Protein AF-A0A8H9BXC9-F1 (afdb_monomer)

Radius of gyration: 23.3 Å; Cα contacts (8 Å, |Δi|>4): 128; chains: 1; bounding box: 43×43×66 Å

Organism: Staphylococcus pseudintermedius (NCBI:txid283734)

Foldseek 3Di:
DFQQQKWKFFDDPVDTDTDTSLVVLVVLLVVLVVVLVVLVVVLVVVVVVVPDPDDDDPPDDPDDDDDDDDDDDDDDDDDDDDDDDDPPPPPPPPPPSDDPVSVVLSVLSVVLNVVSVVCVV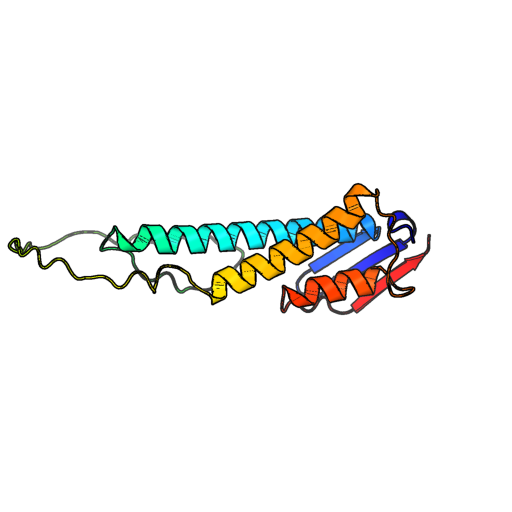VVRDDDDPDPCVSVVNVVSSVSNDVDDSDDMDMDGD

Mean predicted aligned error: 15.33 Å

Sequence (157 aa):
MDLKTLNVFVESETFDFAGDAFDFLLEMREKALNELKLLLEKELAIENVKDSEELYLLEDDIYDIAGEDETETDLIDSDIEEIADVEEAVDVSNHTRYDTTIASKIEKFKNFVSYADSIISKNGVHSFTTNDPVNEIINEFKKITSVDYGTYTVLKK

Structure (mmCIF, N/CA/C/O backbone):
data_AF-A0A8H9BXC9-F1
#
_entry.id   AF-A0A8H9BXC9-F1
#
loop_
_atom_site.group_PDB
_atom_site.id
_atom_site.type_symbol
_atom_site.label_atom_id
_atom_site.label_alt_id
_atom_site.label_comp_id
_atom_site.label_asym_id
_atom_site.label_entity_id
_atom_site.label_seq_id
_atom_site.pdbx_PDB_ins_code
_atom_site.Cartn_x
_atom_site.Cartn_y
_atom_site.Cartn_z
_atom_site.occupancy
_atom_site.B_iso_or_equiv
_atom_site.auth_seq_id
_atom_site.auth_comp_id
_atom_site.auth_asym_id
_atom_site.auth_atom_id
_atom_site.pdbx_PDB_model_num
ATOM 1 N N . MET A 1 1 ? 5.589 -9.132 -14.089 1.00 86.69 1 MET A N 1
ATOM 2 C CA . MET A 1 1 ? 6.491 -7.994 -14.353 1.00 86.69 1 MET A CA 1
ATOM 3 C C . MET A 1 1 ? 7.351 -7.768 -13.120 1.00 86.69 1 MET A C 1
ATOM 5 O O . MET A 1 1 ? 6.908 -8.127 -12.034 1.00 86.69 1 MET A O 1
ATOM 9 N N . ASP A 1 2 ? 8.566 -7.253 -13.292 1.00 90.81 2 ASP A N 1
ATOM 10 C CA . ASP A 1 2 ? 9.467 -6.906 -12.188 1.00 90.81 2 ASP A CA 1
ATOM 11 C C . ASP A 1 2 ? 9.433 -5.388 -11.976 1.00 90.81 2 ASP A C 1
ATOM 13 O O . ASP A 1 2 ? 9.793 -4.627 -12.880 1.00 90.81 2 ASP A O 1
ATOM 17 N N . LEU A 1 3 ? 8.979 -4.955 -10.799 1.00 92.31 3 LEU A N 1
ATOM 18 C CA . LEU A 1 3 ? 8.864 -3.540 -10.442 1.00 92.31 3 LEU A CA 1
ATOM 19 C C . LEU A 1 3 ? 10.206 -2.797 -10.479 1.00 92.31 3 LEU A C 1
ATOM 21 O O . LEU A 1 3 ? 10.245 -1.617 -10.816 1.00 92.31 3 LEU A O 1
ATOM 25 N N . LYS A 1 4 ? 11.326 -3.487 -10.252 1.00 92.50 4 LYS A N 1
ATOM 26 C CA . LYS A 1 4 ? 12.662 -2.870 -10.262 1.00 92.50 4 LYS A CA 1
ATOM 27 C C . LYS A 1 4 ? 13.111 -2.433 -11.653 1.00 92.50 4 LYS A C 1
ATOM 29 O O . LYS A 1 4 ? 14.119 -1.741 -11.789 1.00 92.50 4 LYS A O 1
ATOM 34 N N . THR A 1 5 ? 12.384 -2.835 -12.697 1.00 91.00 5 THR A N 1
ATOM 35 C CA . THR A 1 5 ? 12.658 -2.470 -14.097 1.00 91.00 5 THR A CA 1
ATOM 36 C C . THR A 1 5 ? 11.981 -1.170 -14.534 1.00 91.00 5 THR A C 1
ATOM 38 O O . THR A 1 5 ? 12.143 -0.754 -15.680 1.00 91.00 5 THR A O 1
ATOM 41 N N . LEU A 1 6 ? 11.23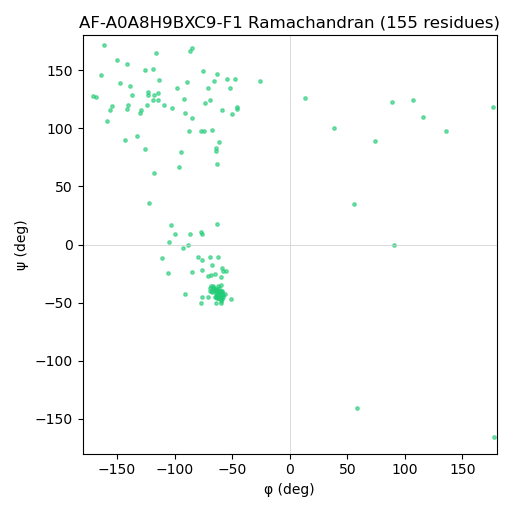6 -0.518 -13.640 1.00 91.44 6 LEU A N 1
ATOM 42 C CA . LEU A 1 6 ? 10.483 0.702 -13.917 1.00 91.44 6 LEU A CA 1
ATOM 43 C C . LEU A 1 6 ? 10.929 1.801 -12.959 1.00 91.44 6 LEU A C 1
ATOM 45 O O . LEU A 1 6 ? 10.942 1.581 -11.756 1.00 91.44 6 LEU A O 1
ATOM 49 N N . ASN A 1 7 ? 11.270 2.970 -13.486 1.00 91.50 7 ASN A N 1
ATOM 50 C CA . ASN A 1 7 ? 11.430 4.190 -12.704 1.00 91.50 7 ASN A CA 1
ATOM 51 C C . ASN A 1 7 ? 10.089 4.913 -12.615 1.00 91.50 7 ASN A C 1
ATOM 53 O O . ASN A 1 7 ? 9.361 4.994 -13.608 1.00 91.50 7 ASN A O 1
ATOM 57 N N . VAL A 1 8 ? 9.794 5.451 -11.439 1.00 90.31 8 VAL A N 1
ATOM 58 C CA . VAL A 1 8 ? 8.571 6.180 -11.124 1.00 90.31 8 VAL A CA 1
ATOM 59 C C . VAL A 1 8 ? 8.944 7.562 -10.619 1.00 90.31 8 VAL A C 1
ATOM 61 O O . VAL A 1 8 ? 9.783 7.704 -9.730 1.00 90.31 8 VAL A O 1
ATOM 64 N N . PHE A 1 9 ? 8.284 8.560 -11.192 1.00 89.12 9 PHE A N 1
ATOM 65 C CA . PHE A 1 9 ? 8.335 9.942 -10.747 1.00 89.12 9 PHE A CA 1
ATOM 66 C C . PHE A 1 9 ? 6.908 10.400 -10.478 1.00 89.12 9 PHE A C 1
ATOM 68 O O . PHE A 1 9 ? 6.069 10.361 -11.382 1.00 89.12 9 PHE A O 1
ATOM 75 N N . VAL A 1 10 ? 6.632 10.790 -9.242 1.00 84.50 10 VAL A N 1
ATOM 76 C CA . VAL A 1 10 ? 5.358 11.382 -8.831 1.00 84.50 10 VAL A CA 1
ATOM 77 C C . VAL A 1 10 ? 5.663 12.777 -8.328 1.00 84.50 10 VAL A C 1
ATOM 79 O O . VAL A 1 10 ? 6.556 12.934 -7.500 1.00 84.50 10 VAL A O 1
ATOM 82 N N . GLU A 1 11 ? 4.942 13.761 -8.845 1.00 81.50 11 GLU A N 1
ATOM 83 C CA . GLU A 1 11 ? 4.998 15.138 -8.367 1.00 81.50 11 GLU A CA 1
ATOM 84 C C . GLU A 1 11 ? 3.558 15.576 -8.108 1.00 81.50 11 GLU A C 1
ATOM 86 O O . GLU A 1 11 ? 2.716 15.574 -9.015 1.00 81.50 11 GLU A O 1
ATOM 91 N N . SER A 1 12 ? 3.242 15.853 -6.848 1.00 74.44 12 SER A N 1
ATOM 92 C CA . SER A 1 12 ? 1.894 16.230 -6.426 1.00 74.44 12 SER A CA 1
ATOM 93 C C . SER A 1 12 ? 1.949 17.148 -5.214 1.00 74.44 12 SER A C 1
ATOM 95 O O . SER A 1 12 ? 2.905 17.122 -4.449 1.00 74.44 12 SER A O 1
ATOM 97 N N . GLU A 1 13 ? 0.884 17.914 -4.980 1.00 70.31 13 GLU A N 1
ATOM 98 C CA . GLU A 1 13 ? 0.820 18.863 -3.857 1.00 70.31 13 GLU A CA 1
ATOM 99 C C . GLU A 1 13 ? 1.015 18.206 -2.480 1.00 70.31 13 GLU A C 1
ATOM 101 O O . GLU A 1 13 ? 1.396 18.869 -1.520 1.00 70.31 13 GLU A O 1
ATOM 106 N N . THR A 1 14 ? 0.750 16.903 -2.371 1.00 67.75 14 THR A N 1
ATOM 107 C CA . THR A 1 14 ? 0.768 16.165 -1.100 1.00 67.75 14 THR A CA 1
ATOM 108 C C . THR A 1 14 ? 1.916 15.166 -0.994 1.00 67.75 14 THR A C 1
ATOM 110 O O . THR A 1 14 ? 2.150 14.603 0.080 1.00 67.75 14 THR A O 1
ATOM 113 N N . PHE A 1 15 ? 2.612 14.892 -2.099 1.00 76.12 15 PHE A N 1
ATOM 114 C CA . PHE A 1 15 ? 3.609 13.837 -2.160 1.00 76.12 15 PHE A CA 1
ATOM 115 C C . PHE A 1 15 ? 4.467 13.908 -3.421 1.00 76.12 15 PHE A C 1
ATOM 117 O O . PHE A 1 15 ? 3.948 13.795 -4.535 1.00 76.12 15 PHE A O 1
ATOM 124 N N . ASP A 1 16 ? 5.779 13.925 -3.210 1.00 82.75 16 ASP A N 1
ATOM 125 C CA . ASP A 1 16 ? 6.772 13.777 -4.265 1.00 82.75 16 ASP A CA 1
ATOM 126 C C . ASP A 1 16 ? 7.550 12.475 -4.087 1.00 82.75 16 ASP A C 1
ATOM 128 O O . ASP A 1 16 ? 7.891 12.074 -2.971 1.00 82.75 16 ASP A O 1
ATOM 132 N N . PHE A 1 17 ? 7.850 11.812 -5.201 1.00 88.44 17 PHE A N 1
ATOM 133 C CA . PHE A 1 17 ? 8.617 10.574 -5.211 1.00 88.44 17 PHE A CA 1
ATOM 134 C C . PHE A 1 17 ? 9.469 10.441 -6.465 1.00 88.44 17 PHE A C 1
ATOM 136 O O . PHE A 1 17 ? 9.003 10.680 -7.579 1.00 88.44 17 PHE A O 1
ATOM 143 N N . ALA A 1 18 ? 10.696 9.959 -6.284 1.00 90.44 18 ALA A N 1
ATOM 144 C CA . ALA A 1 18 ? 11.580 9.558 -7.366 1.00 90.44 18 ALA A CA 1
ATOM 145 C C . ALA A 1 18 ? 12.330 8.283 -6.967 1.00 90.44 18 ALA A C 1
ATOM 147 O O . ALA A 1 18 ? 13.081 8.274 -5.993 1.00 90.44 18 ALA A O 1
ATOM 148 N N . GLY A 1 19 ? 12.149 7.212 -7.732 1.00 91.56 19 GLY A N 1
ATOM 149 C CA . GLY A 1 19 ? 12.750 5.913 -7.435 1.00 91.56 19 GLY A CA 1
ATOM 150 C C . GLY A 1 19 ? 12.321 4.857 -8.437 1.00 91.56 19 GLY A C 1
ATOM 151 O O . GLY A 1 19 ? 11.786 5.185 -9.500 1.00 91.56 19 GLY A O 1
ATOM 152 N N . ASP A 1 20 ? 12.548 3.585 -8.125 1.00 93.44 20 ASP A N 1
ATOM 153 C CA . ASP A 1 20 ? 11.933 2.517 -8.905 1.00 93.44 20 ASP A CA 1
ATOM 154 C C . ASP A 1 20 ? 10.525 2.164 -8.395 1.00 93.44 20 ASP A C 1
ATOM 156 O O . ASP A 1 20 ? 10.089 2.601 -7.329 1.00 93.44 20 ASP A O 1
ATOM 160 N N . ALA A 1 21 ? 9.755 1.414 -9.185 1.00 93.06 21 ALA A N 1
ATOM 161 C CA . ALA A 1 21 ? 8.382 1.077 -8.818 1.00 93.06 21 ALA A CA 1
ATOM 162 C C . ALA A 1 21 ? 8.303 0.148 -7.596 1.00 93.06 21 ALA A C 1
ATOM 164 O O . ALA A 1 21 ? 7.239 0.023 -6.989 1.00 93.06 21 ALA A O 1
ATOM 165 N N . PHE A 1 22 ? 9.403 -0.523 -7.240 1.00 95.31 22 PHE A N 1
ATOM 166 C CA . PHE A 1 22 ? 9.474 -1.325 -6.028 1.00 95.31 22 PHE A CA 1
ATOM 167 C C . PHE A 1 22 ? 9.633 -0.419 -4.807 1.00 95.31 22 PHE A C 1
ATOM 169 O O . PHE A 1 22 ? 8.881 -0.574 -3.848 1.00 95.31 22 PHE A O 1
ATOM 176 N N . ASP A 1 23 ? 10.519 0.573 -4.883 1.00 94.81 23 ASP A N 1
ATOM 177 C CA . ASP A 1 23 ? 10.665 1.614 -3.862 1.00 94.81 23 ASP A CA 1
ATOM 178 C C . ASP A 1 23 ? 9.352 2.394 -3.675 1.00 94.81 23 ASP A C 1
ATOM 180 O O . ASP A 1 23 ? 8.923 2.637 -2.550 1.00 94.81 23 ASP A O 1
ATOM 184 N N . PHE A 1 24 ? 8.643 2.690 -4.769 1.00 92.81 24 PHE A N 1
ATOM 185 C CA . PHE A 1 24 ? 7.329 3.338 -4.718 1.00 92.81 24 PHE A CA 1
ATOM 186 C C . PHE A 1 24 ? 6.293 2.504 -3.948 1.00 92.81 24 PHE A C 1
ATOM 188 O O . PHE A 1 24 ? 5.524 3.032 -3.144 1.00 92.81 24 PHE A O 1
ATOM 195 N N . LEU A 1 25 ? 6.272 1.183 -4.162 1.00 94.25 25 LEU A N 1
ATOM 196 C CA . LEU A 1 25 ? 5.393 0.278 -3.419 1.00 94.25 25 LEU A CA 1
ATOM 197 C C . LEU A 1 25 ? 5.739 0.247 -1.923 1.00 94.25 25 LEU A C 1
ATOM 199 O O . LEU A 1 25 ? 4.831 0.179 -1.093 1.00 94.25 25 LEU A O 1
ATOM 203 N N . LEU A 1 26 ? 7.031 0.272 -1.582 1.00 94.62 26 LEU A N 1
ATOM 204 C CA . LEU A 1 26 ? 7.491 0.310 -0.192 1.00 94.62 26 LEU A CA 1
ATOM 205 C C . LEU A 1 26 ? 7.031 1.591 0.508 1.00 94.62 26 LEU A C 1
ATOM 207 O O . LEU A 1 26 ? 6.476 1.505 1.600 1.00 94.62 26 LEU A O 1
ATOM 211 N N . GLU A 1 27 ? 7.168 2.736 -0.156 1.00 92.31 27 GLU A N 1
ATOM 212 C CA . GLU A 1 27 ? 6.718 4.037 0.344 1.00 92.31 27 GLU A CA 1
ATOM 213 C C . GLU A 1 27 ? 5.202 4.046 0.610 1.00 92.31 27 GLU A C 1
ATOM 215 O O . GLU A 1 27 ? 4.739 4.415 1.690 1.00 92.31 27 GLU A O 1
ATOM 220 N N . MET A 1 28 ? 4.400 3.545 -0.337 1.00 90.69 28 MET A N 1
ATOM 221 C CA . MET A 1 28 ? 2.946 3.430 -0.152 1.00 90.69 28 MET A CA 1
ATOM 222 C C . MET A 1 28 ? 2.587 2.487 0.999 1.00 90.69 28 MET A C 1
ATOM 224 O O . MET A 1 28 ? 1.680 2.762 1.786 1.00 90.69 28 MET A O 1
ATOM 228 N N . ARG A 1 29 ? 3.307 1.372 1.141 1.00 93.81 29 ARG A N 1
ATOM 229 C CA . ARG A 1 29 ? 3.110 0.441 2.255 1.00 93.81 29 ARG A CA 1
ATOM 230 C C . ARG A 1 29 ? 3.428 1.086 3.601 1.00 93.81 29 ARG A C 1
ATOM 232 O O . ARG A 1 29 ? 2.675 0.875 4.548 1.00 93.81 29 ARG A O 1
ATOM 239 N N . GLU A 1 30 ? 4.517 1.837 3.702 1.00 92.38 30 GLU A N 1
ATOM 240 C CA . GLU A 1 30 ? 4.898 2.533 4.931 1.00 92.38 30 GLU A CA 1
ATOM 241 C C . GLU A 1 30 ? 3.827 3.543 5.351 1.00 92.38 30 GLU A C 1
ATOM 243 O O . GLU A 1 30 ? 3.365 3.518 6.492 1.00 92.38 30 GLU A O 1
ATOM 248 N N . LYS A 1 31 ? 3.327 4.341 4.405 1.00 88.56 31 LYS A N 1
ATOM 249 C CA . LYS A 1 31 ? 2.211 5.265 4.646 1.00 88.56 31 LYS A CA 1
ATOM 250 C C . LYS A 1 31 ? 0.953 4.553 5.132 1.00 88.56 31 LYS A C 1
ATOM 252 O O . LYS A 1 31 ? 0.343 4.986 6.106 1.00 88.56 31 LYS A O 1
ATOM 257 N N . ALA A 1 32 ? 0.587 3.438 4.496 1.00 88.88 32 ALA A N 1
ATOM 258 C CA . ALA A 1 32 ? -0.556 2.637 4.927 1.00 88.88 32 ALA A CA 1
ATOM 259 C C . ALA A 1 32 ? -0.381 2.080 6.350 1.00 88.88 32 ALA A C 1
ATOM 261 O O . ALA A 1 32 ? -1.350 2.026 7.103 1.00 88.88 32 ALA A O 1
ATOM 262 N N . LEU A 1 33 ? 0.833 1.670 6.730 1.00 90.31 33 LEU A N 1
ATOM 263 C CA . LEU A 1 33 ? 1.128 1.177 8.077 1.00 90.31 33 LEU A CA 1
ATOM 264 C C . LEU A 1 33 ? 1.067 2.283 9.132 1.00 90.31 33 LEU A C 1
ATOM 266 O O . LEU A 1 33 ? 0.537 2.044 10.216 1.00 90.31 33 LEU A O 1
ATOM 270 N N . ASN A 1 34 ? 1.569 3.477 8.817 1.00 87.56 34 ASN A N 1
ATOM 271 C CA . ASN A 1 34 ? 1.495 4.626 9.718 1.00 87.56 34 ASN A CA 1
ATOM 272 C C . ASN A 1 34 ? 0.039 5.026 9.987 1.00 87.56 34 ASN A C 1
ATOM 274 O O . ASN A 1 34 ? -0.341 5.204 11.141 1.00 87.56 34 ASN A O 1
ATOM 278 N N . GLU A 1 35 ? -0.803 5.062 8.953 1.00 86.12 35 GLU A N 1
ATOM 279 C CA . GLU A 1 35 ? -2.231 5.354 9.123 1.00 86.12 35 GLU A CA 1
ATOM 280 C C . GLU A 1 35 ? -2.964 4.232 9.873 1.00 86.12 35 GLU A C 1
ATOM 282 O O . GLU A 1 35 ? -3.767 4.491 10.768 1.00 86.12 35 GLU A O 1
ATOM 287 N N . LEU A 1 36 ? -2.647 2.967 9.578 1.00 87.06 36 LEU A N 1
ATOM 288 C CA . LEU A 1 36 ? -3.199 1.825 10.308 1.00 87.06 36 LEU A CA 1
ATOM 289 C C . LEU A 1 36 ? -2.866 1.896 11.804 1.00 87.06 36 LEU A C 1
ATOM 291 O O . LEU A 1 36 ? -3.727 1.606 12.632 1.00 87.06 36 LEU A O 1
ATOM 295 N N . LYS A 1 37 ? -1.638 2.296 12.154 1.00 86.56 37 LYS A N 1
ATOM 296 C CA . LYS A 1 37 ? -1.219 2.505 13.543 1.00 86.56 37 LYS A CA 1
ATOM 297 C C . LYS A 1 37 ? -2.082 3.574 14.221 1.00 86.56 37 LYS A C 1
ATOM 299 O O . LYS A 1 37 ? -2.616 3.304 15.291 1.00 86.56 37 LYS A O 1
ATOM 304 N N . LEU A 1 38 ? -2.275 4.730 13.584 1.00 84.38 38 LEU A N 1
ATOM 305 C CA . LEU A 1 38 ? -3.106 5.816 14.120 1.00 84.38 38 LEU A CA 1
ATOM 306 C C . LEU A 1 38 ? -4.568 5.390 14.312 1.00 84.38 38 LEU A C 1
ATOM 308 O O . LEU A 1 38 ? -5.192 5.732 15.314 1.00 84.38 38 LEU A O 1
ATOM 312 N N . LEU A 1 39 ? -5.126 4.625 13.371 1.00 84.00 39 LEU A N 1
ATOM 313 C CA . LEU A 1 39 ? -6.489 4.099 13.487 1.00 84.00 39 LEU A CA 1
ATOM 314 C C . LEU A 1 39 ? -6.630 3.113 14.652 1.00 84.00 39 LEU A C 1
ATOM 316 O O . LEU A 1 39 ? -7.635 3.153 15.356 1.00 84.00 39 LEU A O 1
ATOM 320 N N . LEU A 1 40 ? -5.629 2.258 14.875 1.00 85.00 40 LEU A N 1
ATOM 321 C CA . LEU A 1 40 ? -5.607 1.344 16.019 1.00 85.00 40 LEU A CA 1
ATOM 322 C C . LEU A 1 40 ? -5.466 2.096 17.347 1.00 85.00 40 LEU A C 1
ATOM 324 O O . LEU A 1 40 ? -6.143 1.748 18.308 1.00 85.00 40 LEU A O 1
ATOM 328 N N . GLU A 1 41 ? -4.634 3.137 17.402 1.00 84.81 41 GLU A N 1
ATOM 329 C CA . GLU A 1 41 ? -4.511 4.003 18.582 1.00 84.81 41 GLU A CA 1
ATOM 330 C C . GLU A 1 41 ? -5.836 4.708 18.902 1.00 84.81 41 GLU A C 1
ATOM 332 O O . GLU A 1 41 ? -6.235 4.748 20.064 1.00 84.81 41 GLU A O 1
ATOM 337 N N . LYS A 1 42 ? -6.562 5.190 17.884 1.00 81.12 42 LYS A N 1
ATOM 338 C CA . LYS A 1 42 ? -7.901 5.783 18.048 1.00 81.12 42 LYS A CA 1
ATOM 339 C C . LYS A 1 42 ? -8.934 4.773 18.546 1.00 81.12 42 LYS A C 1
ATOM 341 O O . LYS A 1 42 ? -9.673 5.096 19.469 1.00 81.12 42 LYS A O 1
ATOM 346 N N . GLU A 1 43 ? -8.969 3.565 17.982 1.00 76.75 43 GLU A N 1
ATOM 347 C CA . GLU A 1 43 ? -9.877 2.504 18.449 1.00 76.75 43 GLU A CA 1
ATOM 348 C C . GLU A 1 43 ? -9.606 2.158 19.923 1.00 76.75 43 GLU A C 1
ATOM 350 O O . GLU A 1 43 ? -10.529 2.097 20.731 1.00 76.75 43 GLU A O 1
ATOM 355 N N . LEU A 1 44 ? -8.331 2.018 20.302 1.00 77.19 44 LEU A N 1
ATOM 356 C CA . LEU A 1 44 ? -7.928 1.752 21.686 1.00 77.19 44 LEU A CA 1
ATOM 357 C C . LEU A 1 44 ? -8.239 2.926 22.626 1.00 77.19 44 LEU A C 1
ATOM 359 O O . LEU A 1 44 ? -8.595 2.715 23.782 1.00 77.19 44 LEU A O 1
ATOM 363 N N . ALA A 1 45 ? -8.109 4.170 22.164 1.00 74.44 45 ALA A N 1
ATOM 364 C CA . ALA A 1 45 ? -8.476 5.342 22.954 1.00 74.44 45 ALA A CA 1
ATOM 365 C C . ALA A 1 45 ? -9.990 5.394 23.223 1.00 74.44 45 ALA A C 1
ATOM 367 O O . ALA A 1 45 ? -10.390 5.720 24.337 1.00 74.44 45 ALA A O 1
ATOM 368 N N . ILE A 1 46 ? -10.830 5.003 22.258 1.00 64.19 46 ILE A N 1
ATOM 369 C CA . ILE A 1 46 ? -12.289 4.904 22.448 1.00 64.19 46 ILE A CA 1
ATOM 370 C C . ILE A 1 46 ? -12.639 3.871 23.529 1.00 64.19 46 ILE A C 1
ATOM 372 O O . ILE A 1 46 ? -13.582 4.087 24.294 1.00 64.19 46 ILE A O 1
ATOM 376 N N . GLU A 1 47 ? -11.882 2.774 23.629 1.00 55.94 47 GLU A N 1
ATOM 377 C CA . GLU A 1 47 ? -12.043 1.804 24.719 1.00 55.94 47 GLU A CA 1
ATOM 378 C C . GLU A 1 47 ? -11.620 2.375 26.085 1.00 55.94 47 GLU A C 1
ATOM 380 O O . GLU A 1 47 ? -12.280 2.086 27.080 1.00 55.94 47 GLU A O 1
ATOM 385 N N . ASN A 1 48 ? -10.588 3.226 26.142 1.00 49.97 48 ASN A N 1
ATOM 386 C CA . ASN A 1 48 ? -10.050 3.769 27.399 1.00 49.97 48 ASN A CA 1
ATOM 387 C C . ASN A 1 48 ? -10.784 5.018 27.932 1.00 49.97 48 ASN A C 1
ATOM 389 O O . ASN A 1 48 ? -10.745 5.273 29.130 1.00 49.97 48 ASN A O 1
ATOM 393 N N . VAL A 1 49 ? -11.473 5.791 27.083 1.00 50.34 49 VAL A N 1
ATOM 394 C CA . VAL A 1 49 ? -12.190 7.024 27.489 1.00 50.34 49 VAL A CA 1
ATOM 395 C C . VAL A 1 49 ? -13.517 6.735 28.211 1.00 50.34 49 VAL A C 1
ATOM 397 O O . VAL A 1 49 ? -14.076 7.613 28.857 1.00 50.34 49 VAL A O 1
ATOM 400 N N . LYS A 1 50 ? -14.034 5.500 28.172 1.00 47.44 50 LYS A N 1
ATOM 401 C CA . LYS A 1 50 ? -15.257 5.143 28.919 1.00 47.44 50 LYS A CA 1
ATOM 402 C C . LYS A 1 50 ? -15.031 4.862 30.411 1.00 47.44 50 LYS A C 1
ATOM 404 O O . LYS A 1 50 ? -16.021 4.803 31.132 1.00 47.44 50 LYS A O 1
ATOM 409 N N . ASP A 1 51 ? -13.777 4.743 30.855 1.00 42.00 51 ASP A N 1
ATOM 410 C CA . ASP A 1 51 ? -13.408 4.542 32.267 1.00 42.00 51 ASP A CA 1
ATOM 411 C C . ASP A 1 51 ? -12.836 5.810 32.942 1.00 42.00 51 ASP A C 1
ATOM 413 O O . ASP A 1 51 ? -12.490 5.766 34.122 1.00 42.00 51 ASP A O 1
ATOM 417 N N . SER A 1 52 ? -12.767 6.957 32.250 1.00 38.22 52 SER A N 1
ATOM 418 C CA . SER A 1 52 ? -12.484 8.246 32.895 1.00 38.22 52 SER A CA 1
ATOM 419 C C . SER A 1 52 ? -13.501 9.305 32.483 1.00 38.22 52 SER A C 1
ATOM 421 O O . SER A 1 52 ? -13.540 9.735 31.331 1.00 38.22 52 SER A O 1
ATOM 423 N N . GLU A 1 53 ? -14.312 9.749 33.445 1.00 36.78 53 GLU A N 1
ATOM 424 C CA . GLU A 1 53 ? -15.088 10.992 33.387 1.00 36.78 53 GLU A CA 1
ATOM 425 C C . GLU A 1 53 ? -14.146 12.199 33.306 1.00 36.78 53 GLU A C 1
ATOM 427 O O . GLU A 1 53 ? -13.980 12.936 34.262 1.00 36.78 53 GLU A O 1
ATOM 432 N N . GLU A 1 54 ? -13.461 12.363 32.185 1.00 45.12 54 GLU A N 1
ATOM 433 C CA . GLU A 1 54 ? -12.748 13.569 31.786 1.00 45.12 54 GLU A CA 1
A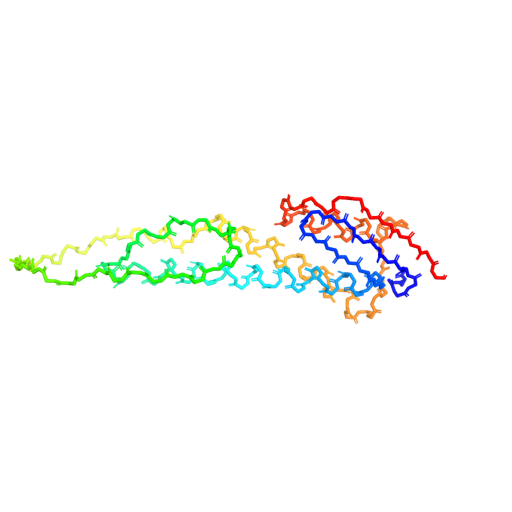TOM 434 C C . GLU A 1 54 ? -12.052 13.224 30.477 1.00 45.12 54 GLU A C 1
ATOM 436 O O . GLU A 1 54 ? -11.207 12.333 30.444 1.00 45.12 54 GLU A O 1
ATOM 441 N N . LEU A 1 55 ? -12.398 13.918 29.393 1.00 39.34 55 LEU A N 1
ATOM 442 C CA . LEU A 1 55 ? -11.378 14.616 28.621 1.00 39.34 55 LEU A CA 1
ATOM 443 C C . LEU A 1 55 ? -12.009 15.521 27.567 1.00 39.34 55 LEU A C 1
ATOM 445 O O . LEU A 1 55 ? -12.864 15.142 26.768 1.00 39.34 55 LEU A O 1
ATOM 449 N N . TYR A 1 56 ? -11.537 16.754 27.645 1.00 38.88 56 TYR A N 1
ATOM 450 C CA . TYR A 1 56 ? -11.793 17.886 26.789 1.00 38.88 56 TYR A CA 1
ATOM 451 C C . TYR A 1 56 ? -11.662 17.547 25.300 1.00 38.88 56 TYR A C 1
ATOM 453 O O . TYR A 1 56 ? -10.786 16.797 24.872 1.00 38.88 56 TYR A O 1
ATOM 461 N N . LEU A 1 57 ? -12.553 18.168 24.531 1.00 46.34 57 LEU A N 1
ATOM 462 C CA . LEU A 1 57 ? -12.543 18.256 23.079 1.00 46.34 57 LEU A CA 1
ATOM 463 C C . LEU A 1 57 ? -11.139 18.615 22.564 1.00 46.34 57 LEU A C 1
ATOM 465 O O . LEU A 1 57 ? -10.642 19.703 22.833 1.00 46.34 57 LEU A O 1
ATOM 469 N N . LEU A 1 58 ? -10.546 17.720 21.780 1.00 42.28 58 LEU A N 1
ATOM 470 C CA . LEU A 1 58 ? -9.534 18.067 20.782 1.00 42.28 58 LEU A CA 1
ATOM 471 C C . LEU A 1 58 ? -10.084 17.668 19.408 1.00 42.28 58 LEU A C 1
ATOM 473 O O . LEU A 1 58 ? -9.574 16.782 18.725 1.00 42.28 58 LEU A O 1
ATOM 477 N N . GLU A 1 59 ? -11.199 18.299 19.040 1.00 42.94 59 GLU A N 1
ATOM 478 C CA . GLU A 1 59 ? -11.420 18.658 17.642 1.00 42.94 59 GLU A CA 1
ATOM 479 C C . GLU A 1 59 ? -10.550 19.888 17.404 1.00 42.94 59 GLU A C 1
ATOM 481 O O . GLU A 1 59 ? -10.938 20.966 17.819 1.00 42.94 59 GLU A O 1
ATOM 486 N N . ASP A 1 60 ? -9.362 19.707 16.833 1.00 39.25 60 ASP A N 1
ATOM 487 C CA . ASP A 1 60 ? -8.719 20.738 16.017 1.00 39.25 60 ASP A CA 1
ATOM 488 C C . ASP A 1 60 ? -7.677 20.067 15.103 1.00 39.25 60 ASP A C 1
ATOM 490 O O . ASP A 1 60 ? -6.657 19.527 15.532 1.00 39.25 60 ASP A O 1
ATOM 494 N N . ASP A 1 61 ? -8.051 19.995 13.825 1.00 42.50 61 ASP A N 1
ATOM 495 C CA . ASP A 1 61 ? -7.227 20.235 12.641 1.00 42.50 61 ASP A CA 1
ATOM 496 C C . ASP A 1 61 ? -5.763 19.755 12.649 1.00 42.50 61 ASP A C 1
ATOM 498 O O . ASP A 1 61 ? -4.843 20.448 13.072 1.00 42.50 61 ASP A O 1
ATOM 502 N N . ILE A 1 62 ? -5.501 18.604 12.014 1.00 42.53 62 ILE A N 1
ATOM 503 C CA . ILE A 1 62 ? -4.132 18.187 11.657 1.00 42.53 62 ILE A CA 1
ATOM 504 C C . ILE A 1 62 ? -3.835 18.582 10.205 1.00 42.53 62 ILE A C 1
ATOM 506 O O . ILE A 1 62 ? -3.671 17.742 9.322 1.00 42.53 62 ILE A O 1
ATOM 510 N N . TYR A 1 63 ? -3.772 19.889 9.977 1.00 40.03 63 TYR A N 1
ATOM 511 C CA . TYR A 1 63 ? -2.854 20.505 9.024 1.00 40.03 63 TYR A CA 1
ATOM 512 C C . TYR A 1 63 ? -2.390 21.823 9.639 1.00 40.03 63 TYR A C 1
ATOM 514 O O . TYR A 1 63 ? -3.003 22.848 9.395 1.00 40.03 63 TYR A O 1
ATOM 522 N N . ASP A 1 64 ? -1.300 21.792 10.404 1.00 35.56 64 ASP A N 1
ATOM 523 C CA . ASP A 1 64 ? -0.396 22.938 10.469 1.00 35.56 64 ASP A CA 1
ATOM 524 C C . ASP A 1 64 ? 1.007 22.488 10.884 1.00 35.56 64 ASP A C 1
ATOM 526 O O . ASP A 1 64 ? 1.258 21.937 11.956 1.00 35.56 64 ASP A O 1
ATOM 530 N N . ILE A 1 65 ? 1.934 22.678 9.951 1.00 40.19 65 ILE A N 1
ATOM 531 C CA . ILE A 1 65 ? 3.366 22.534 10.157 1.00 40.19 65 ILE A CA 1
ATOM 532 C C . ILE A 1 65 ? 3.890 23.919 10.547 1.00 40.19 65 ILE A C 1
ATOM 534 O O . ILE A 1 65 ? 3.777 24.857 9.765 1.00 40.19 65 ILE A O 1
ATOM 538 N N . ALA A 1 66 ? 4.576 23.953 11.694 1.00 32.94 66 ALA A N 1
ATOM 539 C CA . ALA A 1 66 ? 5.518 24.964 12.188 1.00 32.94 66 ALA A CA 1
ATOM 540 C C . ALA A 1 66 ? 4.981 26.155 13.007 1.00 32.94 66 ALA A C 1
ATOM 542 O O . ALA A 1 66 ? 4.269 27.018 12.507 1.00 32.94 66 ALA A O 1
ATOM 543 N N . GLY A 1 67 ? 5.538 26.272 14.221 1.00 28.20 67 GLY A N 1
ATOM 544 C CA . GLY A 1 67 ? 5.708 27.536 14.941 1.00 28.20 67 GLY A CA 1
ATOM 545 C C . GLY A 1 67 ? 5.319 27.460 16.414 1.00 28.20 67 GLY A C 1
ATOM 546 O O . GLY A 1 67 ? 4.149 27.597 16.735 1.00 28.20 67 GLY A O 1
ATOM 547 N N . GLU A 1 68 ? 6.304 27.271 17.296 1.00 34.84 68 GLU A N 1
ATOM 548 C CA . GLU A 1 68 ? 6.188 27.614 18.722 1.00 34.84 68 GLU A CA 1
ATOM 549 C C . GLU A 1 68 ? 5.701 29.067 18.881 1.00 34.84 68 GLU A C 1
ATOM 551 O O . GLU A 1 68 ? 6.260 29.952 18.233 1.00 34.84 68 GLU A O 1
ATOM 556 N N . ASP A 1 69 ? 4.729 29.320 19.762 1.00 27.11 69 ASP A N 1
ATOM 557 C CA . ASP A 1 69 ? 4.965 30.176 20.934 1.00 27.11 69 ASP A CA 1
ATOM 558 C C . ASP A 1 69 ? 3.854 30.010 21.988 1.00 27.11 69 ASP A C 1
ATOM 560 O O . ASP A 1 69 ? 2.691 29.746 21.684 1.00 27.11 69 ASP A O 1
ATOM 564 N N . GLU A 1 70 ? 4.274 30.129 23.238 1.00 40.16 70 GLU A N 1
ATOM 565 C CA . GLU A 1 70 ? 3.581 29.840 24.488 1.00 40.16 70 GLU A CA 1
ATOM 566 C C . GLU A 1 70 ? 2.539 30.911 24.859 1.00 40.16 70 GLU A C 1
ATOM 568 O O . GLU A 1 70 ? 2.798 32.092 24.658 1.00 40.16 70 GLU A O 1
ATOM 573 N N . THR A 1 71 ? 1.447 30.535 25.545 1.00 28.95 71 THR A N 1
ATOM 574 C CA . THR A 1 71 ? 0.952 31.310 26.707 1.00 28.95 71 THR A CA 1
ATOM 575 C C . THR A 1 71 ? 0.152 30.438 27.682 1.00 28.95 71 THR A C 1
ATOM 577 O O . THR A 1 71 ? -0.897 29.896 27.335 1.00 28.95 71 THR A O 1
ATOM 580 N N . GLU A 1 72 ? 0.668 30.367 28.912 1.00 41.09 72 GLU A N 1
ATOM 581 C CA . GLU A 1 72 ? 0.003 30.073 30.191 1.00 41.09 72 GLU A CA 1
ATOM 582 C C . GLU A 1 72 ? -1.496 30.409 30.253 1.00 41.09 72 GLU A C 1
ATOM 584 O O . GLU A 1 72 ? -1.905 31.507 29.878 1.00 41.09 72 GLU A O 1
ATOM 589 N N . THR A 1 73 ? -2.285 29.540 30.897 1.00 32.44 73 THR A N 1
ATOM 590 C CA . THR A 1 73 ? -3.425 30.000 31.705 1.00 32.44 73 THR A CA 1
ATOM 591 C C . THR A 1 73 ? -3.515 29.237 33.026 1.00 32.44 73 THR A C 1
ATOM 593 O O . THR A 1 73 ? -3.452 28.010 33.080 1.00 32.44 73 THR A O 1
ATOM 596 N N . ASP A 1 74 ? -3.605 30.040 34.083 1.00 28.97 74 ASP A N 1
ATOM 597 C CA . ASP A 1 74 ? -3.685 29.713 35.500 1.00 28.97 74 ASP A CA 1
ATOM 598 C C . ASP A 1 74 ? -4.829 28.750 35.868 1.00 28.97 74 ASP A C 1
ATOM 600 O O . ASP A 1 74 ? -5.957 28.859 35.387 1.00 28.97 74 ASP A O 1
ATOM 604 N N . LEU A 1 75 ? -4.530 27.858 36.814 1.00 40.66 75 LEU A N 1
ATOM 605 C CA . LEU A 1 75 ? -5.495 27.104 37.623 1.00 40.66 75 LEU A CA 1
ATOM 606 C C . LEU A 1 75 ? -5.929 27.947 38.844 1.00 40.66 75 LEU A C 1
ATOM 608 O O . LEU A 1 75 ? -5.245 28.916 39.161 1.00 40.66 75 LEU A O 1
ATOM 612 N N . ILE A 1 76 ? -6.976 27.492 39.566 1.00 35.12 76 ILE A N 1
ATOM 613 C CA . ILE A 1 76 ? -7.605 27.994 40.831 1.00 35.12 76 ILE A CA 1
ATOM 614 C C . ILE A 1 76 ? -8.986 28.653 40.546 1.00 35.12 76 ILE A C 1
ATOM 616 O O . ILE A 1 76 ? -9.058 29.565 39.734 1.00 35.12 76 ILE A O 1
ATOM 620 N N . ASP A 1 77 ? -10.150 28.305 41.125 1.00 30.12 77 ASP A N 1
ATOM 621 C CA . ASP A 1 77 ? -10.558 27.509 42.302 1.00 30.12 77 ASP A CA 1
ATOM 622 C C . ASP A 1 77 ? -12.050 27.079 42.198 1.00 30.12 77 ASP A C 1
ATOM 624 O O . ASP A 1 77 ? -12.811 27.666 41.425 1.00 30.12 77 ASP A O 1
ATOM 628 N N . SER A 1 78 ? -12.463 26.216 43.135 1.00 33.50 78 SER A N 1
ATOM 629 C CA . SER A 1 78 ? -13.772 26.133 43.830 1.00 33.50 78 SER A CA 1
ATOM 630 C C . SER A 1 78 ? -14.676 24.893 43.642 1.00 33.50 78 SER A C 1
ATOM 632 O O . SER A 1 78 ? -15.320 24.687 42.619 1.00 33.50 78 SER A O 1
ATOM 634 N N . ASP A 1 79 ? -14.742 24.144 44.754 1.00 30.86 79 ASP A N 1
ATOM 635 C CA . ASP A 1 79 ? -15.928 23.630 45.464 1.00 30.86 79 ASP A CA 1
ATOM 636 C C . ASP A 1 79 ? -16.770 22.457 44.903 1.00 30.86 79 ASP A C 1
ATOM 638 O O . ASP A 1 79 ? -17.792 22.622 44.247 1.00 30.86 79 ASP A O 1
ATOM 642 N N . ILE A 1 80 ? -16.328 21.254 45.303 1.00 41.34 80 ILE A N 1
ATOM 643 C CA . ILE A 1 80 ? -17.045 20.095 45.897 1.00 41.34 80 ILE A CA 1
ATOM 644 C C . ILE A 1 80 ? -18.590 20.086 45.833 1.00 41.34 80 ILE A C 1
ATOM 646 O O . ILE A 1 80 ? -19.227 20.889 46.507 1.00 41.34 80 ILE A O 1
ATOM 650 N N . GLU A 1 81 ? -19.173 19.007 45.284 1.00 32.56 81 GLU A N 1
ATOM 651 C CA . GLU A 1 81 ? -20.324 18.323 45.908 1.00 32.56 81 GLU A CA 1
ATOM 652 C C . GLU A 1 81 ? -20.206 16.784 45.822 1.00 32.56 81 GLU A C 1
ATOM 654 O O . GLU A 1 81 ? -19.809 16.203 44.816 1.00 32.56 81 GLU A O 1
ATOM 659 N N . GLU A 1 82 ? -20.535 16.151 46.947 1.00 35.88 82 GLU A N 1
ATOM 660 C CA . GLU A 1 82 ? -20.575 14.720 47.261 1.00 35.88 82 GLU A CA 1
ATOM 661 C C . GLU A 1 82 ? -21.790 14.053 46.585 1.00 35.88 82 GLU A C 1
ATOM 663 O O . GLU A 1 82 ? -22.927 14.443 46.854 1.00 35.88 82 GLU A O 1
ATOM 668 N N . ILE A 1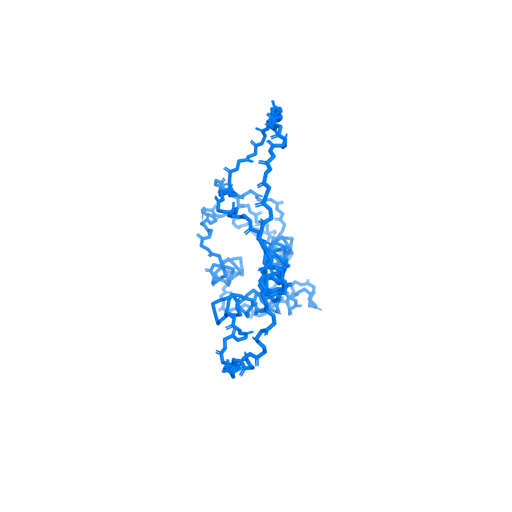 83 ? -21.587 13.039 45.730 1.00 37.06 83 ILE A N 1
ATOM 669 C CA . ILE A 1 83 ? -22.692 12.264 45.133 1.00 37.06 83 ILE A CA 1
ATOM 670 C C . ILE A 1 83 ? -22.717 10.858 45.737 1.00 37.06 83 ILE A C 1
ATOM 672 O O . ILE A 1 83 ? -21.749 10.104 45.672 1.00 37.06 83 ILE A O 1
ATOM 676 N N . ALA A 1 84 ? -23.851 10.553 46.364 1.00 31.53 84 ALA A N 1
ATOM 677 C CA . ALA A 1 84 ? -24.155 9.316 47.063 1.00 31.53 84 ALA A CA 1
ATOM 678 C C . ALA A 1 84 ? -24.235 8.094 46.130 1.00 31.53 84 ALA A C 1
ATOM 680 O O . ALA A 1 84 ? -24.827 8.159 45.053 1.00 31.53 84 ALA A O 1
ATOM 681 N N . ASP A 1 85 ? -23.713 6.969 46.626 1.00 39.16 85 ASP A N 1
ATOM 682 C CA . ASP A 1 85 ? -23.810 5.624 46.050 1.00 39.16 85 ASP A CA 1
ATOM 683 C C . ASP A 1 85 ? -25.259 5.247 45.696 1.00 39.16 85 ASP A C 1
ATOM 685 O O . ASP A 1 85 ? -26.098 5.008 46.572 1.00 39.16 85 ASP A O 1
ATOM 689 N N . VAL A 1 86 ? -25.534 5.117 44.399 1.00 41.19 86 VAL A N 1
ATOM 690 C CA . VAL A 1 86 ? -26.643 4.317 43.876 1.00 41.19 86 VAL A CA 1
ATOM 691 C C . VAL A 1 86 ? -26.072 3.462 42.748 1.00 41.19 86 VAL A C 1
ATOM 693 O O . VAL A 1 86 ? -25.996 3.897 41.603 1.00 41.19 86 VAL A O 1
ATOM 696 N N . GLU A 1 87 ? -25.658 2.235 43.081 1.00 43.94 87 GLU A N 1
ATOM 697 C CA . GLU A 1 87 ? -25.410 1.179 42.095 1.00 43.94 87 GLU A CA 1
ATOM 698 C C . GLU A 1 87 ? -26.734 0.825 41.401 1.00 43.94 87 GLU A C 1
ATOM 700 O O . GLU A 1 87 ? -27.432 -0.127 41.758 1.00 43.94 87 GLU A O 1
ATOM 705 N N . GLU A 1 88 ? -27.103 1.599 40.387 1.00 36.12 88 GLU A N 1
ATOM 706 C CA . GLU A 1 88 ? -27.985 1.115 39.340 1.00 36.12 88 GLU A CA 1
ATOM 707 C C . GLU A 1 88 ? -27.073 0.473 38.296 1.00 36.12 88 GLU A C 1
ATOM 709 O O . GLU A 1 88 ? -26.437 1.150 37.491 1.00 36.12 88 GLU A O 1
ATOM 714 N N . ALA A 1 89 ? -26.937 -0.854 38.368 1.00 42.44 89 ALA A N 1
ATOM 715 C CA . ALA A 1 89 ? -26.273 -1.635 37.336 1.00 42.44 89 ALA A CA 1
ATOM 716 C C . ALA A 1 89 ? -27.055 -1.456 36.030 1.00 42.44 89 ALA A C 1
ATOM 718 O O . ALA A 1 89 ? -27.993 -2.200 35.734 1.00 42.44 89 ALA A O 1
ATOM 719 N N . VAL A 1 90 ? -26.691 -0.421 35.274 1.00 37.94 90 VAL A N 1
ATOM 720 C CA . VAL A 1 90 ? -27.172 -0.200 33.921 1.00 37.94 90 VAL A CA 1
ATOM 721 C C . VAL A 1 90 ? -26.752 -1.433 33.137 1.00 37.94 90 VAL A C 1
ATOM 723 O O . VAL A 1 90 ? -25.564 -1.721 32.993 1.00 37.94 90 VAL A O 1
ATOM 726 N N . ASP A 1 91 ? -27.738 -2.189 32.665 1.00 37.88 91 ASP A N 1
ATOM 727 C CA . ASP A 1 91 ? -27.554 -3.225 31.656 1.00 37.88 91 ASP A CA 1
ATOM 728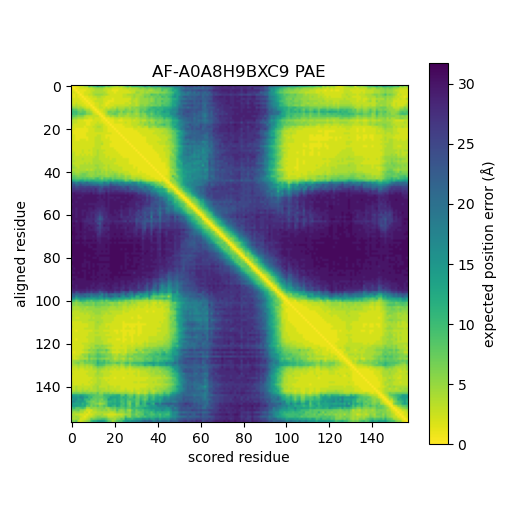 C C . ASP A 1 91 ? -27.089 -2.522 30.375 1.00 37.88 91 ASP A C 1
ATOM 730 O O . ASP A 1 91 ? -27.878 -2.151 29.501 1.00 37.88 91 ASP A O 1
ATOM 734 N N . VAL A 1 92 ? -25.789 -2.212 30.316 1.00 41.88 92 VAL A N 1
ATOM 735 C CA . VAL A 1 92 ? -25.156 -1.631 29.142 1.00 41.88 92 VAL A CA 1
ATOM 736 C C . VAL A 1 92 ? -25.200 -2.725 28.096 1.00 41.88 92 VAL A C 1
ATOM 738 O O . VAL A 1 92 ? -24.381 -3.647 28.094 1.00 41.88 92 VAL A O 1
ATOM 741 N N . SER A 1 93 ? -26.188 -2.641 27.206 1.00 39.38 93 SER A N 1
ATOM 742 C CA . SER A 1 93 ? -26.274 -3.514 26.048 1.00 39.38 93 SER A CA 1
ATOM 743 C C . SER A 1 93 ? -24.889 -3.572 25.399 1.00 39.38 93 SER A C 1
ATOM 745 O O . SER A 1 93 ? -24.374 -2.551 24.942 1.00 39.38 93 SER A O 1
ATOM 747 N N . ASN A 1 94 ? -24.271 -4.754 25.365 1.00 42.34 94 ASN A N 1
ATOM 748 C CA . ASN A 1 94 ? -22.918 -5.005 24.841 1.00 42.34 94 ASN A CA 1
ATOM 749 C C . ASN A 1 94 ? -22.758 -4.706 23.326 1.00 42.34 94 ASN A C 1
ATOM 751 O O . ASN A 1 94 ? -21.846 -5.213 22.681 1.00 42.34 94 ASN A O 1
ATOM 755 N N . HIS A 1 95 ? -23.673 -3.946 22.723 1.00 41.81 95 HIS A N 1
ATOM 756 C CA . HIS A 1 95 ? -23.813 -3.722 21.284 1.00 41.81 95 HIS A CA 1
ATOM 757 C C . HIS A 1 95 ? -23.206 -2.395 20.791 1.00 41.81 95 HIS A C 1
ATOM 759 O O . HIS A 1 95 ? -23.354 -2.062 19.622 1.00 41.81 95 HIS A O 1
ATOM 765 N N . THR A 1 96 ? -22.467 -1.665 21.631 1.00 47.44 96 THR A N 1
ATOM 766 C CA . THR A 1 96 ? -21.730 -0.436 21.256 1.00 47.44 96 THR A CA 1
ATOM 767 C C . THR A 1 96 ? -20.229 -0.542 21.551 1.00 47.44 96 THR A C 1
ATOM 769 O O . THR A 1 96 ? -19.593 0.426 21.969 1.00 47.44 96 THR A O 1
ATOM 772 N N . ARG A 1 97 ? -19.656 -1.741 21.376 1.00 52.31 97 ARG A N 1
ATOM 773 C CA . ARG A 1 97 ? -18.229 -2.029 21.626 1.00 52.31 97 ARG A CA 1
ATOM 774 C C . ARG A 1 97 ? -17.316 -1.894 20.404 1.00 52.31 97 ARG A C 1
ATOM 776 O O . ARG A 1 97 ? -16.127 -2.117 20.543 1.00 52.31 97 ARG A O 1
ATOM 783 N N . TYR A 1 98 ? -17.851 -1.591 19.223 1.00 53.38 98 TYR A N 1
ATOM 784 C CA . TYR A 1 98 ? -17.067 -1.609 17.988 1.00 53.38 98 TYR A CA 1
ATOM 785 C C . TYR A 1 98 ? -17.474 -0.442 17.093 1.00 53.38 98 TYR A C 1
ATOM 787 O O . TYR A 1 98 ? -18.629 -0.391 16.651 1.00 53.38 98 TYR A O 1
ATOM 795 N N . ASP A 1 99 ? -16.560 0.491 16.817 1.00 62.81 99 ASP A N 1
ATOM 796 C CA . ASP A 1 99 ? -16.818 1.494 15.788 1.00 62.81 99 ASP A CA 1
ATOM 797 C C . ASP A 1 99 ? -16.677 0.823 14.419 1.00 62.81 99 ASP A C 1
ATOM 799 O O . ASP A 1 99 ? -15.594 0.649 13.857 1.00 62.81 99 ASP A O 1
ATOM 803 N N . THR A 1 100 ? -17.822 0.441 13.854 1.00 70.75 100 THR A N 1
ATOM 804 C CA . THR A 1 100 ? -17.898 -0.186 12.526 1.00 70.75 100 THR A CA 1
ATOM 805 C C . THR A 1 100 ? -17.244 0.653 11.417 1.00 70.75 100 THR A C 1
ATOM 807 O O . THR A 1 100 ? -16.814 0.097 10.404 1.00 70.75 100 THR A O 1
ATOM 810 N N . THR A 1 101 ? -17.107 1.969 11.608 1.00 77.81 101 THR A N 1
ATOM 811 C CA . THR A 1 101 ? -16.441 2.885 10.677 1.00 77.81 101 THR A CA 1
ATOM 812 C C . THR A 1 101 ? -14.924 2.769 10.773 1.00 77.81 101 THR A C 1
ATOM 814 O O . THR A 1 101 ? -14.264 2.607 9.741 1.00 77.81 101 THR A O 1
ATOM 817 N N . ILE A 1 102 ? -14.359 2.828 11.985 1.00 79.31 102 ILE A N 1
ATOM 818 C CA . ILE A 1 102 ? -12.911 2.682 12.213 1.00 79.31 102 ILE A CA 1
ATOM 819 C C . ILE A 1 102 ? -12.468 1.276 11.818 1.00 79.31 102 ILE A C 1
ATOM 821 O O . ILE A 1 102 ? -11.516 1.123 11.051 1.00 79.31 102 ILE A O 1
ATOM 825 N N . ALA A 1 103 ? -13.224 0.256 12.216 1.00 78.94 103 ALA A N 1
ATOM 826 C CA . ALA A 1 103 ? -12.962 -1.123 11.837 1.00 78.94 103 ALA A CA 1
ATOM 827 C C . ALA A 1 103 ? -12.957 -1.345 10.317 1.00 78.94 103 ALA A C 1
ATOM 829 O O . ALA A 1 103 ? -12.059 -2.000 9.786 1.00 78.94 103 ALA A O 1
ATOM 830 N N . SER A 1 104 ? -13.914 -0.754 9.591 1.00 83.62 104 SER A N 1
ATOM 831 C CA . SER A 1 104 ? -13.936 -0.824 8.126 1.00 83.62 104 SER A CA 1
ATOM 832 C C . SER A 1 104 ? -12.717 -0.137 7.502 1.00 83.62 104 SER A C 1
ATOM 834 O O . SER A 1 104 ? -12.159 -0.644 6.526 1.00 83.62 104 SER A O 1
ATOM 836 N N . LYS A 1 105 ? -12.254 0.992 8.058 1.00 84.25 105 LYS A N 1
ATOM 837 C CA . LYS A 1 105 ? -11.013 1.643 7.608 1.00 84.25 105 LYS A CA 1
ATOM 838 C C . LYS A 1 105 ? -9.799 0.747 7.866 1.00 84.25 105 LYS A C 1
ATOM 840 O O . LYS A 1 105 ? -9.060 0.475 6.922 1.00 84.25 105 LYS A O 1
ATOM 845 N N . ILE A 1 106 ? -9.641 0.227 9.086 1.00 87.62 106 ILE A N 1
ATOM 846 C CA . ILE A 1 106 ? -8.576 -0.718 9.473 1.00 87.62 106 ILE A CA 1
ATOM 847 C C . ILE A 1 106 ? -8.517 -1.898 8.496 1.00 87.62 106 ILE A C 1
ATOM 849 O O . ILE A 1 106 ? -7.440 -2.246 8.008 1.00 87.62 106 ILE A O 1
ATOM 853 N N . GLU A 1 107 ? -9.665 -2.489 8.159 1.00 88.44 107 GLU A N 1
ATOM 854 C CA . GLU A 1 107 ? -9.736 -3.608 7.219 1.00 88.44 107 GLU A CA 1
ATOM 855 C C . GLU A 1 107 ? -9.217 -3.229 5.826 1.00 88.44 107 GLU A C 1
ATOM 857 O O . GLU A 1 107 ? -8.423 -3.968 5.240 1.00 88.44 107 GLU A O 1
ATOM 862 N N . LYS A 1 108 ? -9.601 -2.061 5.299 1.00 89.12 108 LYS A N 1
ATOM 863 C CA . LYS A 1 108 ? -9.113 -1.597 3.994 1.00 89.12 108 LYS A CA 1
ATOM 864 C C . LYS A 1 108 ? -7.594 -1.387 4.004 1.00 89.12 108 LYS A C 1
ATOM 866 O O . LYS A 1 108 ? -6.922 -1.868 3.091 1.00 89.12 108 LYS A O 1
ATOM 871 N N . PHE A 1 109 ? -7.042 -0.739 5.035 1.00 90.38 109 PHE A N 1
ATOM 872 C CA . PHE A 1 109 ? -5.591 -0.538 5.167 1.00 90.38 109 PHE A CA 1
ATOM 873 C C . PHE A 1 109 ? -4.840 -1.869 5.276 1.00 90.38 109 PHE A C 1
ATOM 875 O O . PHE A 1 109 ? -3.869 -2.095 4.554 1.00 90.38 109 PHE A O 1
ATOM 882 N N . LYS A 1 110 ? -5.339 -2.801 6.095 1.00 92.25 110 LYS A N 1
ATOM 883 C CA . LYS A 1 110 ? -4.809 -4.169 6.194 1.00 92.25 110 LYS A CA 1
ATOM 884 C C . LYS A 1 110 ? -4.799 -4.881 4.836 1.00 92.25 110 LYS A C 1
ATOM 886 O O . LYS A 1 110 ? -3.824 -5.564 4.511 1.00 92.25 110 LYS A O 1
ATOM 891 N N . ASN A 1 111 ? -5.863 -4.740 4.046 1.00 93.50 111 ASN A N 1
ATOM 892 C CA . ASN A 1 111 ? -5.961 -5.361 2.726 1.00 93.50 111 ASN A CA 1
ATOM 893 C C . ASN A 1 111 ? -4.905 -4.805 1.761 1.00 93.50 111 ASN A C 1
ATOM 895 O O . ASN A 1 111 ? -4.246 -5.589 1.076 1.00 93.50 111 ASN A O 1
ATOM 899 N N . PHE A 1 112 ? -4.677 -3.487 1.761 1.00 94.31 112 PHE A N 1
ATOM 900 C CA . PHE A 1 112 ? -3.607 -2.885 0.961 1.00 94.31 112 PHE A CA 1
ATOM 901 C C . PHE A 1 112 ? -2.213 -3.360 1.403 1.00 94.31 112 PHE A C 1
ATOM 903 O O . PHE A 1 112 ? -1.404 -3.761 0.567 1.00 94.31 112 PHE A O 1
ATOM 910 N N . VAL A 1 113 ? -1.933 -3.385 2.711 1.00 94.56 113 VAL A N 1
ATOM 911 C CA . VAL A 1 113 ? -0.649 -3.887 3.238 1.00 94.56 113 VAL A CA 1
ATOM 912 C C . VAL A 1 113 ? -0.420 -5.340 2.818 1.00 94.56 113 VAL A C 1
ATOM 914 O O . VAL A 1 113 ? 0.664 -5.684 2.354 1.00 94.56 113 VAL A O 1
ATOM 917 N N . SER A 1 114 ? -1.458 -6.177 2.889 1.00 94.81 114 SER A N 1
ATOM 918 C CA . SER A 1 114 ? -1.389 -7.581 2.461 1.00 94.81 114 SER A CA 1
ATOM 919 C C . SER A 1 114 ? -1.106 -7.714 0.960 1.00 94.81 114 SER A C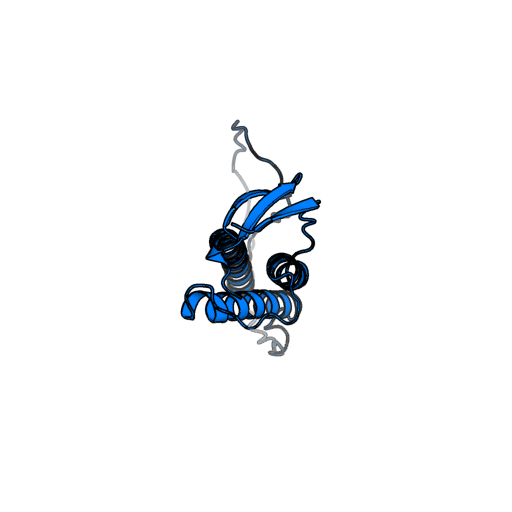 1
ATOM 921 O O . SER A 1 114 ? -0.327 -8.575 0.544 1.00 94.81 114 SER A O 1
ATOM 923 N N . TYR A 1 115 ? -1.705 -6.846 0.138 1.00 94.94 115 TYR A N 1
ATOM 924 C CA . TYR A 1 115 ? -1.401 -6.750 -1.288 1.00 94.94 115 TYR A CA 1
ATOM 925 C C . TYR A 1 115 ? 0.079 -6.403 -1.516 1.00 94.94 115 TYR A C 1
ATOM 927 O O . TYR A 1 115 ? 0.770 -7.142 -2.224 1.00 94.94 115 TYR A O 1
ATOM 935 N N . ALA A 1 116 ? 0.596 -5.362 -0.856 1.00 95.44 116 ALA A N 1
ATOM 936 C CA . ALA A 1 116 ? 1.996 -4.954 -0.968 1.00 95.44 116 ALA A CA 1
ATOM 937 C C . ALA A 1 116 ? 2.966 -6.058 -0.502 1.00 95.44 116 ALA A C 1
ATOM 939 O O . ALA A 1 116 ? 3.914 -6.395 -1.216 1.00 95.44 116 ALA A O 1
ATOM 940 N N . ASP A 1 117 ? 2.693 -6.701 0.636 1.00 95.44 117 ASP A N 1
ATOM 941 C CA . ASP A 1 117 ? 3.495 -7.809 1.174 1.00 95.44 117 ASP A CA 1
ATOM 942 C C . ASP A 1 117 ? 3.565 -9.001 0.206 1.00 95.44 117 ASP A C 1
ATOM 944 O O . ASP A 1 117 ? 4.607 -9.652 0.070 1.00 95.44 117 ASP A O 1
ATOM 948 N N . SER A 1 118 ? 2.488 -9.272 -0.537 1.00 95.56 118 SER A N 1
ATOM 949 C CA . SER A 1 118 ? 2.455 -10.344 -1.541 1.00 95.56 118 SER A CA 1
ATOM 950 C C . SER A 1 118 ? 3.416 -10.114 -2.719 1.00 95.56 118 SER A C 1
ATOM 952 O O . SER A 1 118 ? 3.853 -11.072 -3.367 1.00 95.56 118 SER A O 1
ATOM 954 N N . ILE A 1 119 ? 3.754 -8.852 -2.995 1.00 95.38 119 ILE A N 1
ATOM 955 C CA . ILE A 1 119 ? 4.691 -8.434 -4.043 1.00 95.38 119 ILE A CA 1
ATOM 956 C C . ILE A 1 119 ? 6.112 -8.351 -3.472 1.00 95.38 119 ILE A C 1
ATOM 958 O O . ILE A 1 119 ? 7.062 -8.835 -4.093 1.00 95.38 119 ILE A O 1
ATOM 962 N N . ILE A 1 120 ? 6.263 -7.795 -2.266 1.00 94.94 120 ILE A N 1
ATOM 963 C CA . ILE A 1 120 ? 7.548 -7.657 -1.561 1.00 94.94 120 ILE A CA 1
ATOM 964 C C . ILE A 1 120 ? 8.157 -9.019 -1.244 1.00 94.94 120 ILE A C 1
ATOM 966 O O . ILE A 1 120 ? 9.338 -9.237 -1.506 1.00 94.94 120 ILE A O 1
ATOM 970 N N . SER A 1 121 ? 7.350 -9.974 -0.776 1.00 95.31 121 SER A N 1
ATOM 971 C CA . SER A 1 121 ? 7.789 -11.358 -0.531 1.00 95.31 121 SER A CA 1
ATOM 972 C C . SER A 1 121 ? 8.329 -12.057 -1.785 1.00 95.31 121 SER A C 1
ATOM 974 O O . SER A 1 121 ? 9.097 -13.012 -1.681 1.00 95.31 121 SER A O 1
ATOM 976 N N . LYS A 1 122 ? 7.976 -11.558 -2.976 1.00 95.69 122 LYS A N 1
ATOM 977 C CA . LYS A 1 122 ? 8.475 -12.014 -4.282 1.00 95.69 122 LYS A CA 1
ATOM 978 C C . LYS A 1 122 ? 9.515 -11.066 -4.881 1.00 95.69 122 LYS A C 1
ATOM 980 O O . LYS A 1 122 ? 9.785 -11.126 -6.079 1.00 95.69 122 LYS A O 1
ATOM 985 N N . ASN A 1 123 ? 10.097 -10.189 -4.063 1.00 92.25 123 ASN A N 1
ATOM 986 C CA . ASN A 1 123 ? 11.141 -9.244 -4.446 1.00 92.25 123 ASN A CA 1
ATOM 987 C C . ASN A 1 123 ? 10.744 -8.319 -5.615 1.00 92.25 123 ASN A C 1
ATOM 989 O O . ASN A 1 123 ? 11.582 -7.996 -6.454 1.00 92.25 123 ASN A O 1
ATOM 993 N N . GLY A 1 124 ? 9.466 -7.931 -5.695 1.00 88.81 124 GLY A N 1
ATOM 994 C CA . GLY A 1 124 ? 8.951 -7.048 -6.748 1.00 88.81 124 GLY A CA 1
ATOM 995 C C . GLY A 1 124 ? 8.434 -7.769 -7.995 1.00 88.81 124 GLY A C 1
ATOM 996 O O . GLY A 1 124 ? 7.944 -7.113 -8.915 1.00 88.81 124 GLY A O 1
ATOM 997 N N . VAL A 1 125 ? 8.493 -9.105 -8.038 1.00 91.56 125 VAL A N 1
ATOM 998 C CA . VAL A 1 125 ? 7.972 -9.895 -9.161 1.00 91.56 125 VAL A CA 1
ATOM 999 C C . VAL A 1 125 ? 6.514 -10.276 -8.914 1.00 91.56 125 VAL A C 1
ATOM 1001 O O . VAL A 1 125 ? 6.200 -11.095 -8.049 1.00 91.56 125 VAL A O 1
ATOM 1004 N N . HIS A 1 126 ? 5.609 -9.725 -9.723 1.00 91.81 126 HIS A N 1
ATOM 1005 C CA . HIS A 1 126 ? 4.174 -9.983 -9.597 1.00 91.81 126 HIS A CA 1
ATOM 1006 C C . HIS A 1 126 ? 3.467 -10.106 -10.954 1.00 91.81 126 HIS A C 1
ATOM 1008 O O . HIS A 1 126 ? 3.948 -9.613 -11.980 1.00 91.81 126 HIS A O 1
ATOM 1014 N N . SER A 1 127 ? 2.335 -10.813 -10.974 1.00 89.25 127 SER A N 1
ATOM 1015 C CA . SER A 1 127 ? 1.478 -10.954 -12.159 1.00 89.25 127 SER A CA 1
ATOM 1016 C C . SER A 1 127 ? 0.375 -9.904 -12.109 1.00 89.25 127 SER A C 1
ATOM 1018 O O . SER A 1 127 ? -0.737 -10.202 -11.694 1.00 89.25 127 SER A O 1
ATOM 1020 N N . PHE A 1 128 ? 0.727 -8.678 -12.490 1.00 87.38 128 PHE A N 1
ATOM 1021 C CA . PHE A 1 128 ? -0.207 -7.558 -12.558 1.00 87.38 128 PHE A CA 1
ATOM 1022 C C . PHE A 1 128 ? -1.303 -7.822 -13.587 1.00 87.38 128 PHE A C 1
ATOM 1024 O O . PHE A 1 128 ? -1.074 -8.477 -14.610 1.00 87.38 128 PHE A O 1
ATOM 1031 N N . THR A 1 129 ? -2.495 -7.313 -13.304 1.00 84.00 129 THR A N 1
ATOM 1032 C CA . THR A 1 129 ? -3.661 -7.450 -14.183 1.00 84.00 129 THR A CA 1
ATOM 1033 C C . THR A 1 129 ? -3.526 -6.614 -15.450 1.00 84.00 129 THR A C 1
ATOM 1035 O O . THR A 1 129 ? -4.072 -6.975 -16.494 1.00 84.00 129 THR A O 1
ATOM 1038 N N . THR A 1 130 ? -2.764 -5.523 -15.379 1.00 80.31 130 THR A N 1
ATOM 1039 C CA . THR A 1 130 ? -2.479 -4.643 -16.513 1.00 80.31 130 THR A CA 1
ATOM 1040 C C . THR A 1 130 ? -0.989 -4.636 -16.868 1.00 80.31 130 THR A C 1
ATOM 1042 O O . THR A 1 130 ? -0.132 -5.050 -16.087 1.00 80.31 130 THR A O 1
ATOM 1045 N N . ASN A 1 131 ? -0.658 -4.123 -18.058 1.00 81.69 131 ASN A N 1
ATOM 1046 C CA . ASN A 1 131 ? 0.732 -3.837 -18.441 1.00 81.69 131 ASN A CA 1
ATOM 1047 C C . ASN A 1 131 ? 1.284 -2.559 -17.774 1.00 81.69 131 ASN A C 1
ATOM 1049 O O . ASN A 1 131 ? 2.368 -2.112 -18.144 1.00 81.69 131 ASN A O 1
ATOM 1053 N N . ASP A 1 132 ? 0.552 -1.987 -16.815 1.00 86.25 132 ASP A N 1
ATOM 1054 C CA . ASP A 1 132 ? 0.915 -0.789 -16.066 1.00 86.25 132 ASP A CA 1
ATOM 1055 C C . ASP A 1 132 ? 0.853 -1.075 -14.553 1.00 86.25 132 ASP A C 1
ATOM 1057 O O . ASP A 1 132 ? -0.152 -0.814 -13.882 1.00 86.25 132 ASP A O 1
ATOM 1061 N N . PRO A 1 133 ? 1.919 -1.670 -13.994 1.00 87.81 133 PRO A N 1
ATOM 1062 C CA . PRO A 1 133 ? 1.921 -2.087 -12.598 1.00 87.81 133 PRO A CA 1
ATOM 1063 C C . PRO A 1 133 ? 1.904 -0.904 -11.623 1.00 87.81 133 PRO A C 1
ATOM 1065 O O . PRO A 1 133 ? 1.417 -1.048 -10.507 1.00 87.81 133 PRO A O 1
ATOM 1068 N N . VAL A 1 134 ? 2.408 0.266 -12.028 1.00 88.25 134 VAL A N 1
ATOM 1069 C CA . VAL A 1 134 ? 2.426 1.470 -11.184 1.00 88.25 134 VAL A CA 1
ATOM 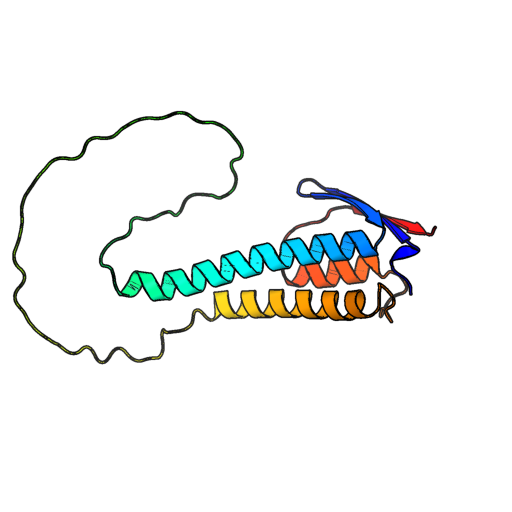1070 C C . VAL A 1 134 ? 1.011 2.012 -11.038 1.00 88.25 134 VAL A C 1
ATOM 1072 O O . VAL A 1 134 ? 0.570 2.274 -9.920 1.00 88.25 134 VAL A O 1
ATOM 1075 N N . ASN A 1 135 ? 0.263 2.087 -12.142 1.00 87.88 135 ASN A N 1
ATOM 1076 C CA . ASN A 1 135 ? -1.146 2.459 -12.101 1.00 87.88 135 ASN A CA 1
ATOM 1077 C C . ASN A 1 135 ? -1.968 1.496 -11.238 1.00 87.88 135 ASN A C 1
ATOM 1079 O O . ASN A 1 135 ? -2.839 1.926 -10.490 1.00 87.88 135 ASN A O 1
ATOM 1083 N N . GLU A 1 136 ? -1.695 0.192 -11.315 1.00 90.75 136 GLU A N 1
ATOM 1084 C CA . GLU A 1 136 ? -2.364 -0.805 -10.473 1.00 90.75 136 GLU A CA 1
ATOM 1085 C C . GLU A 1 136 ? -2.094 -0.557 -8.982 1.00 90.75 136 GLU A C 1
ATOM 1087 O O . GLU A 1 136 ? -3.038 -0.500 -8.198 1.00 90.75 136 GLU A O 1
ATOM 1092 N N . ILE A 1 137 ? -0.837 -0.306 -8.596 1.00 90.56 137 ILE A N 1
ATOM 1093 C CA . ILE A 1 137 ? -0.469 0.043 -7.213 1.00 90.56 137 ILE A CA 1
ATOM 1094 C C . ILE A 1 137 ? -1.195 1.312 -6.749 1.00 90.56 137 ILE A C 1
ATOM 1096 O O . ILE A 1 137 ? -1.772 1.316 -5.662 1.00 90.56 137 ILE A O 1
ATOM 1100 N N . ILE A 1 138 ? -1.211 2.365 -7.571 1.00 88.31 138 ILE A N 1
ATOM 1101 C CA . ILE A 1 138 ? -1.908 3.621 -7.258 1.00 88.31 138 ILE A CA 1
ATOM 1102 C C . ILE A 1 138 ? -3.407 3.378 -7.084 1.00 88.31 138 ILE A C 1
ATOM 1104 O O . ILE A 1 138 ? -4.004 3.877 -6.134 1.00 88.31 138 ILE A O 1
ATOM 1108 N N . ASN A 1 139 ? -4.025 2.593 -7.966 1.00 88.19 139 ASN A N 1
ATOM 1109 C CA . ASN A 1 139 ? -5.453 2.297 -7.891 1.00 88.19 139 ASN A CA 1
ATOM 1110 C C . ASN A 1 139 ? -5.810 1.461 -6.660 1.00 88.19 139 ASN A C 1
ATOM 1112 O O . ASN A 1 139 ? -6.857 1.697 -6.061 1.00 88.19 139 ASN A O 1
ATOM 1116 N N . GLU A 1 140 ? -4.961 0.514 -6.255 1.00 90.25 140 GLU A N 1
ATOM 1117 C CA . GLU A 1 140 ? -5.139 -0.207 -4.992 1.00 90.25 140 GLU A CA 1
ATOM 1118 C C . GLU A 1 140 ? -5.013 0.734 -3.787 1.00 90.25 140 GLU A C 1
ATOM 1120 O O . GLU A 1 140 ? -5.830 0.666 -2.870 1.00 90.25 140 GLU A O 1
ATOM 1125 N N . PHE A 1 141 ? -4.056 1.665 -3.806 1.00 87.44 141 PHE A N 1
ATOM 1126 C CA . PHE A 1 141 ? -3.875 2.634 -2.724 1.00 87.44 141 PHE A CA 1
ATOM 1127 C C . PHE A 1 141 ? -5.019 3.664 -2.648 1.00 87.44 141 PHE A C 1
ATOM 1129 O O . PHE A 1 141 ? -5.511 3.979 -1.568 1.00 87.44 141 PHE A O 1
ATOM 1136 N N . LYS A 1 142 ? -5.561 4.122 -3.782 1.00 85.38 142 LYS A N 1
ATOM 1137 C CA . LYS A 1 142 ? -6.730 5.028 -3.829 1.00 85.38 142 LYS A CA 1
ATOM 1138 C C . LYS A 1 142 ? -8.012 4.425 -3.232 1.00 85.38 142 LYS A C 1
ATOM 1140 O O . LYS A 1 142 ? -8.988 5.137 -3.019 1.00 85.38 142 LYS A O 1
ATOM 1145 N N . LYS A 1 143 ? -8.048 3.119 -2.936 1.00 84.81 143 LYS A N 1
ATOM 1146 C CA . LYS A 1 143 ? -9.168 2.495 -2.201 1.00 84.81 143 LYS A CA 1
ATOM 1147 C C . LYS A 1 143 ? -9.132 2.790 -0.699 1.00 84.81 143 LYS A C 1
ATOM 1149 O O . LYS A 1 143 ? -10.166 2.652 -0.040 1.00 84.81 143 LYS A O 1
ATOM 1154 N N . ILE A 1 144 ? -7.961 3.138 -0.160 1.00 82.00 144 ILE A N 1
ATOM 1155 C CA . ILE A 1 144 ? -7.742 3.405 1.270 1.00 82.00 144 ILE A CA 1
ATOM 1156 C C . ILE A 1 144 ? -7.580 4.891 1.581 1.00 82.00 144 ILE A C 1
ATOM 1158 O O . ILE A 1 144 ? -7.893 5.297 2.697 1.00 82.00 144 ILE A O 1
ATOM 1162 N N . THR A 1 145 ? -7.165 5.708 0.611 1.00 73.88 145 THR A N 1
ATOM 1163 C CA . THR A 1 145 ? -7.014 7.156 0.795 1.00 73.88 145 THR A CA 1
ATOM 1164 C C . THR A 1 145 ? -7.788 7.947 -0.256 1.00 73.88 145 THR A C 1
ATOM 1166 O O . THR A 1 145 ? -7.941 7.514 -1.395 1.00 73.88 145 THR A O 1
ATOM 1169 N N . SER A 1 146 ? -8.245 9.143 0.122 1.00 65.94 146 SER A N 1
ATOM 1170 C CA . SER A 1 146 ? -8.781 10.140 -0.819 1.00 65.94 146 SER A CA 1
ATOM 1171 C C . SER A 1 146 ? -7.682 11.025 -1.422 1.00 65.94 146 SER A C 1
ATOM 1173 O O . SER A 1 146 ? -7.992 12.038 -2.043 1.00 65.94 146 SER A O 1
ATOM 1175 N N . VAL A 1 147 ? -6.406 10.686 -1.198 1.00 63.47 147 VAL A N 1
ATOM 1176 C CA . VAL A 1 147 ? -5.268 11.495 -1.645 1.00 63.47 147 VAL A CA 1
ATOM 1177 C C . VAL A 1 147 ? -5.183 11.433 -3.164 1.00 63.47 147 VAL A C 1
ATOM 1179 O O . VAL A 1 147 ? -5.098 10.350 -3.756 1.00 63.47 147 VAL A O 1
ATOM 1182 N N . ASP A 1 148 ? -5.198 12.603 -3.799 1.00 63.56 148 ASP A N 1
ATOM 1183 C CA . ASP A 1 148 ? -4.919 12.696 -5.221 1.00 63.56 148 ASP A CA 1
ATOM 1184 C C . ASP A 1 148 ? -3.410 12.784 -5.449 1.00 63.56 148 ASP A C 1
ATOM 1186 O O . ASP A 1 148 ? -2.767 13.789 -5.166 1.00 63.56 148 ASP A O 1
ATOM 1190 N N . TYR A 1 149 ? -2.846 11.702 -5.980 1.00 61.06 149 TYR A N 1
ATOM 1191 C CA . TYR A 1 149 ? -1.425 11.593 -6.322 1.00 61.06 149 TYR A CA 1
ATOM 1192 C C . TYR A 1 149 ? -1.049 12.328 -7.617 1.00 61.06 149 TYR A C 1
ATOM 1194 O O . TYR A 1 149 ? 0.050 12.139 -8.134 1.00 61.06 149 TYR A O 1
ATOM 1202 N N . GLY A 1 150 ? -1.959 13.141 -8.161 1.00 62.66 150 GLY A N 1
ATOM 1203 C CA . GLY A 1 150 ? -1.712 13.963 -9.334 1.00 62.66 150 GLY A CA 1
ATOM 1204 C C . GLY A 1 150 ? -1.298 13.144 -10.557 1.00 62.66 150 GLY A C 1
ATOM 1205 O O . GLY A 1 150 ? -1.834 12.066 -10.833 1.00 62.66 150 GLY A O 1
ATOM 1206 N N . THR A 1 151 ? -0.343 13.682 -11.317 1.00 73.31 151 THR A N 1
ATOM 1207 C CA . THR A 1 151 ? 0.198 13.028 -12.514 1.00 73.31 151 THR A CA 1
ATOM 1208 C C . THR A 1 151 ? 1.502 12.321 -12.162 1.00 73.31 151 THR A C 1
ATOM 1210 O O . THR A 1 151 ? 2.374 12.904 -11.526 1.00 73.31 151 THR A O 1
ATOM 1213 N N . TYR A 1 152 ? 1.667 11.080 -12.614 1.00 80.38 152 TYR A N 1
ATOM 1214 C CA . TYR A 1 152 ? 2.911 10.328 -12.455 1.00 80.38 152 TYR A CA 1
ATOM 1215 C C . TYR A 1 152 ? 3.502 9.958 -13.815 1.00 80.38 152 TYR A C 1
ATOM 1217 O O . TYR A 1 152 ? 2.789 9.766 -14.802 1.00 80.38 152 TYR A O 1
ATOM 1225 N N . THR A 1 153 ? 4.826 9.837 -13.858 1.00 83.19 153 THR A N 1
ATOM 1226 C CA . THR A 1 153 ? 5.580 9.395 -15.032 1.00 83.19 153 THR A CA 1
ATOM 1227 C C . THR A 1 153 ? 6.248 8.059 -14.738 1.00 83.19 153 THR A C 1
ATOM 1229 O O . THR A 1 153 ? 6.943 7.911 -13.732 1.00 83.19 153 THR A O 1
ATOM 1232 N N . VAL A 1 154 ? 6.073 7.094 -15.644 1.00 85.75 154 VAL A N 1
ATOM 1233 C CA . VAL A 1 154 ? 6.727 5.781 -15.577 1.00 85.75 154 VAL A CA 1
ATOM 1234 C C . VAL A 1 154 ? 7.691 5.642 -16.747 1.00 85.75 154 VAL A C 1
ATOM 1236 O O . VAL A 1 154 ? 7.294 5.756 -17.907 1.00 85.75 154 VAL A O 1
ATOM 1239 N N . LEU A 1 155 ? 8.959 5.367 -16.453 1.00 85.12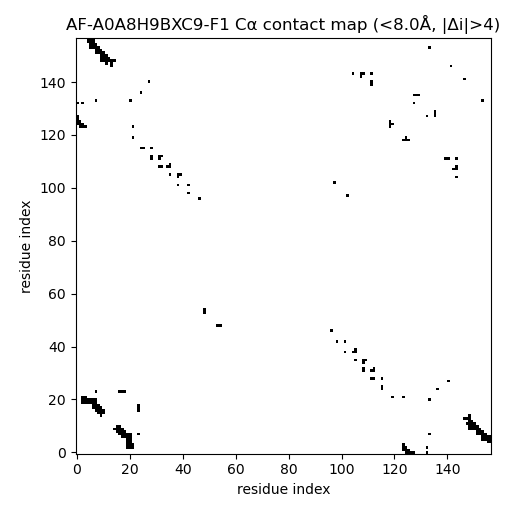 155 LEU A N 1
ATOM 1240 C 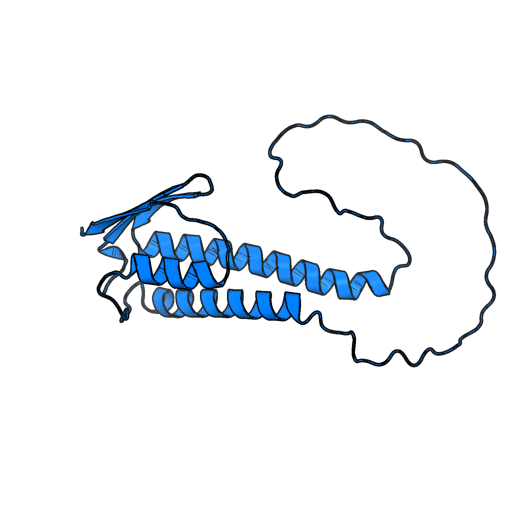CA . LEU A 1 155 ? 9.995 5.132 -17.456 1.00 85.12 155 LEU A CA 1
ATOM 1241 C C . LEU A 1 155 ? 10.550 3.723 -17.294 1.00 85.12 155 LEU A C 1
ATOM 1243 O O . LEU A 1 155 ? 11.035 3.351 -16.229 1.00 85.12 155 LEU A O 1
ATOM 1247 N N . LYS A 1 156 ? 10.511 2.931 -18.363 1.00 84.06 156 LYS A N 1
ATOM 1248 C CA . LYS A 1 156 ? 11.163 1.622 -18.367 1.00 84.06 156 LYS A CA 1
ATOM 1249 C C . LYS A 1 156 ? 12.685 1.804 -18.397 1.00 84.06 156 LYS A C 1
ATOM 1251 O O . LYS A 1 156 ? 13.172 2.636 -19.161 1.00 84.06 156 LYS A O 1
ATOM 1256 N N . LYS A 1 157 ? 13.399 1.044 -17.565 1.00 79.00 157 LYS A N 1
ATOM 1257 C CA . LYS A 1 157 ? 14.866 0.966 -17.585 1.00 79.00 157 LYS A CA 1
ATOM 1258 C C . LYS A 1 157 ? 15.373 0.267 -18.848 1.00 79.00 157 LYS A C 1
ATOM 1260 O O . LYS A 1 157 ? 14.675 -0.650 -19.348 1.00 79.00 157 LYS A O 1
#

Secondary structure (DSSP, 8-state):
-BGGGEEEEEE-TT--EEEEHHHHHHHHHHHHHHHHHHHHHHHHHHHHGGG-S--------S-------------------------------TT-S--HHHHHHHHHHHHHHHHHHHHHTTTTB---SSS-HHHHHHHHHTTT------EEEEEE-

Solvent-accessible surface area (backbone atoms only — not comparable to full-atom values): 10001 Å² total; per-residue (Å²): 90,54,28,75,50,26,36,34,39,32,56,32,99,84,51,72,46,79,47,31,41,38,57,51,49,52,53,54,38,50,54,40,49,55,52,42,49,53,53,50,53,50,56,53,46,63,66,56,53,80,81,40,103,70,82,80,88,80,87,73,79,94,82,80,86,86,78,92,82,87,80,90,81,87,83,90,86,86,84,89,85,90,81,79,93,71,91,72,82,70,82,71,68,85,83,79,82,68,60,67,66,60,52,52,50,48,50,44,31,53,51,48,42,52,55,47,48,64,25,55,79,47,76,28,44,40,88,58,96,54,101,47,59,65,60,50,53,51,56,55,49,51,73,65,41,91,71,72,64,68,61,68,50,78,44,76,112

pLDDT: mean 70.35, std 23.1, range [27.11, 95.69]